Protein AF-A0A429MIJ8-F1 (afdb_monomer_lite)

Foldseek 3Di:
DDPDPDDWAEEEEAEDDPDPVLQVVSVVVCVVCVVVNHQYEYEPRNVVSYPDPDHHYDHPVVSVVPGPYYDYRDDPVSVD

Radius of gyration: 13.02 Å; chains: 1; bounding box: 28×37×33 Å

Sequence (80 aa):
MQISHKSFRNVGLIGRPDKSSVVETLCLIHDHLLSLGLNPIFDQETAELVPYDHAQVVSRHLLGEVADLVIVVGGDGSLL

InterPro domains:
  IPR016064 NAD kinase/diacylglycerol kinase-like domain superfamily [SSF111331] (10-80)
  IPR017438 Inorganic polyphosphate/ATP-NAD kinase, N-terminal [G3DSA:3.40.50.10330] (4-80)

Secondary structure (DSSP, 8-state):
---------EEEEEE-TT-HHHHHHHHHHHHHHHHTT-EEEEEHHHHTTS--TT-EEE-HHHHHHH-SEEEEES-GGGT-

Structure (mmCIF, N/CA/C/O backbone):
data_AF-A0A429MIJ8-F1
#
_entry.id   AF-A0A429MIJ8-F1
#
loop_
_atom_site.group_PDB
_atom_site.id
_atom_site.type_symbol
_atom_site.label_atom_id
_atom_site.label_alt_id
_atom_site.label_comp_id
_atom_site.label_asym_id
_atom_site.label_entity_id
_atom_site.label_seq_id
_atom_site.pdbx_PDB_ins_code
_atom_site.Cartn_x
_atom_site.Cartn_y
_atom_site.Cartn_z
_atom_site.occupancy
_atom_site.B_iso_or_equiv
_atom_site.auth_seq_id
_atom_site.auth_comp_id
_atom_site.auth_asym_id
_atom_site.auth_atom_id
_atom_site.pdbx_PDB_model_num
ATOM 1 N N . MET A 1 1 ? -15.896 24.606 20.713 1.00 41.03 1 MET A N 1
ATOM 2 C CA . MET A 1 1 ? -16.037 23.439 19.816 1.00 41.03 1 MET A CA 1
ATOM 3 C C . MET A 1 1 ? -14.817 22.566 20.014 1.00 41.03 1 MET A C 1
ATOM 5 O O . MET A 1 1 ? -13.716 23.030 19.759 1.00 41.03 1 MET A O 1
ATOM 9 N N . GLN A 1 2 ? -14.993 21.364 20.552 1.00 43.84 2 GLN A N 1
ATOM 10 C CA . GLN A 1 2 ? -13.896 20.416 20.718 1.00 43.84 2 GLN A CA 1
ATOM 11 C C . GLN A 1 2 ? -13.764 19.647 19.405 1.00 43.84 2 GLN A C 1
ATOM 13 O O . GLN A 1 2 ? -14.692 18.942 19.013 1.00 43.84 2 GLN A O 1
ATOM 18 N N . ILE A 1 3 ? -12.661 19.852 18.686 1.00 50.69 3 ILE A N 1
ATOM 19 C CA . ILE A 1 3 ? -12.357 19.061 17.494 1.00 50.69 3 ILE A CA 1
ATOM 20 C C . ILE A 1 3 ? -12.072 17.643 17.993 1.00 50.69 3 ILE A C 1
ATOM 22 O O . ILE A 1 3 ? -11.073 17.401 18.664 1.00 50.69 3 ILE A O 1
ATOM 26 N N . SER A 1 4 ? -12.992 16.714 17.740 1.00 56.34 4 SER A N 1
ATOM 27 C CA . SER A 1 4 ? -12.725 15.291 17.929 1.00 56.34 4 SER A CA 1
ATOM 28 C C . SER A 1 4 ? -11.763 14.868 16.820 1.00 56.34 4 SER A C 1
ATOM 30 O O . SER A 1 4 ? -12.080 15.028 15.641 1.00 56.34 4 SER A O 1
ATOM 32 N N . HIS A 1 5 ? -10.567 14.400 17.181 1.00 60.09 5 HIS A N 1
ATOM 33 C CA . HIS A 1 5 ? -9.613 13.864 16.214 1.00 60.09 5 HIS A CA 1
ATOM 34 C C . HIS A 1 5 ? -10.237 12.634 15.549 1.00 60.09 5 HIS A C 1
ATOM 36 O O . HIS A 1 5 ? -10.381 11.585 16.177 1.00 60.09 5 HIS A O 1
ATOM 42 N N . LYS A 1 6 ? -10.651 12.767 14.286 1.00 65.94 6 LYS A N 1
ATOM 43 C CA . LYS A 1 6 ? -11.154 11.638 13.507 1.00 65.94 6 LYS A CA 1
ATOM 44 C C . LYS A 1 6 ? -9.965 10.709 13.245 1.00 65.94 6 LYS A C 1
ATOM 46 O O . LYS A 1 6 ? -9.028 11.099 12.557 1.00 65.94 6 LYS A O 1
ATOM 51 N N . SER A 1 7 ? -9.970 9.521 13.846 1.00 83.06 7 SER A N 1
ATOM 52 C CA . SER A 1 7 ? -8.964 8.498 13.548 1.00 83.06 7 SER A CA 1
ATOM 53 C C . SER A 1 7 ? -9.182 7.981 12.132 1.00 83.06 7 SER A C 1
ATOM 55 O O . SER A 1 7 ? -10.323 7.693 11.764 1.00 83.06 7 SER A O 1
ATOM 57 N N . PHE A 1 8 ? -8.102 7.825 11.369 1.00 92.88 8 PHE A N 1
ATOM 58 C CA . PHE A 1 8 ? -8.126 7.080 10.113 1.00 92.88 8 PHE A CA 1
ATOM 59 C C . PHE A 1 8 ? -8.561 5.636 10.387 1.00 92.88 8 PHE A C 1
ATOM 61 O O . PHE A 1 8 ? -8.198 5.071 11.424 1.00 92.88 8 PHE A O 1
ATOM 68 N N . ARG A 1 9 ? -9.357 5.058 9.483 1.00 94.88 9 ARG A N 1
ATOM 69 C CA . ARG A 1 9 ? -9.747 3.642 9.513 1.00 94.88 9 ARG A CA 1
ATOM 70 C C . ARG A 1 9 ? -9.422 2.959 8.197 1.00 94.88 9 ARG A C 1
ATOM 72 O O . ARG A 1 9 ? -8.809 1.901 8.218 1.00 94.88 9 ARG A O 1
ATOM 79 N N . ASN A 1 10 ? -9.798 3.575 7.081 1.00 97.00 10 ASN A N 1
ATOM 80 C CA . ASN A 1 10 ? -9.550 3.052 5.744 1.00 97.00 10 ASN A CA 1
ATOM 81 C C . ASN A 1 10 ? -8.335 3.753 5.137 1.00 97.00 10 ASN A C 1
ATOM 83 O O . ASN A 1 10 ? -8.345 4.975 4.975 1.00 97.00 10 ASN A O 1
ATOM 87 N N . VAL A 1 11 ? -7.295 2.992 4.803 1.00 97.88 11 VAL A N 1
ATOM 88 C CA . VAL A 1 11 ? -6.038 3.529 4.274 1.00 97.88 11 VAL A CA 1
ATOM 89 C C . VAL A 1 11 ? -5.799 2.974 2.877 1.00 97.88 11 VAL A C 1
ATOM 91 O O . VAL A 1 11 ? -5.557 1.784 2.706 1.00 97.88 11 VAL A O 1
ATOM 94 N N . GLY A 1 12 ? -5.873 3.835 1.870 1.00 97.75 12 GLY A N 1
ATOM 95 C CA . GLY A 1 12 ? -5.571 3.472 0.494 1.00 97.75 12 GLY A CA 1
ATOM 96 C C . GLY A 1 12 ? -4.073 3.294 0.274 1.00 97.75 12 GLY A C 1
ATOM 97 O O . GLY A 1 12 ? -3.285 4.111 0.743 1.00 97.75 12 GLY A O 1
ATOM 98 N N . LEU A 1 13 ? -3.678 2.256 -0.455 1.00 96.94 13 LEU A N 1
ATOM 99 C 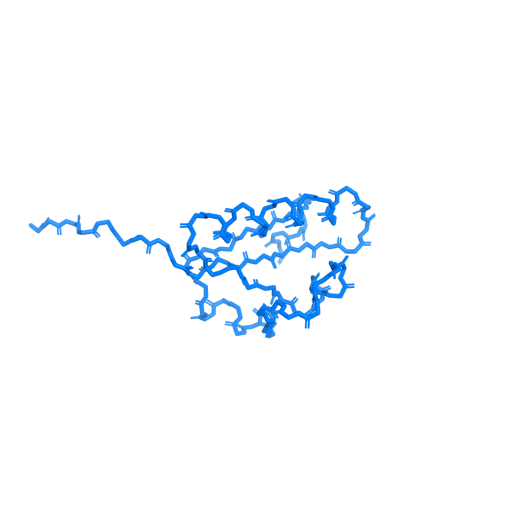CA . LEU A 1 13 ? -2.298 1.969 -0.832 1.00 96.94 13 LEU A CA 1
ATOM 100 C C . LEU A 1 13 ? -2.171 1.987 -2.352 1.00 96.94 13 LEU A C 1
ATOM 102 O O . LEU A 1 13 ? -2.884 1.268 -3.052 1.00 96.94 13 LEU A O 1
ATOM 106 N N . ILE A 1 14 ? -1.251 2.815 -2.842 1.00 94.25 14 ILE A N 1
ATOM 107 C CA . ILE A 1 14 ? -0.954 2.976 -4.265 1.00 94.25 14 ILE A CA 1
ATOM 108 C C . ILE A 1 14 ? 0.547 2.795 -4.483 1.00 94.25 14 ILE A C 1
ATOM 110 O O . ILE A 1 14 ? 1.350 3.423 -3.796 1.00 94.25 14 ILE A O 1
ATOM 114 N N . GLY A 1 15 ? 0.936 2.011 -5.481 1.00 90.81 15 GLY A N 1
ATOM 115 C CA . GLY A 1 15 ? 2.299 1.958 -6.002 1.00 90.81 15 GLY A CA 1
ATOM 116 C C . GLY A 1 15 ? 2.317 1.917 -7.524 1.00 90.81 15 GLY A C 1
ATOM 117 O O . GLY A 1 15 ? 1.271 1.845 -8.164 1.00 90.81 15 GLY A O 1
ATOM 118 N N . ARG A 1 16 ? 3.514 1.994 -8.118 1.00 81.00 16 ARG A N 1
ATOM 119 C CA . ARG A 1 16 ? 3.695 1.811 -9.565 1.00 81.00 16 ARG A CA 1
ATOM 120 C C . ARG A 1 16 ? 4.584 0.611 -9.911 1.00 81.00 16 ARG A C 1
ATOM 122 O O . ARG A 1 16 ? 5.459 0.270 -9.111 1.00 81.00 16 ARG A O 1
ATOM 129 N N . PRO A 1 17 ? 4.377 -0.017 -11.089 1.00 66.62 17 PRO A N 1
ATOM 130 C CA . PRO A 1 17 ? 4.968 -1.317 -11.442 1.00 66.62 17 PRO A CA 1
ATOM 131 C C . PRO A 1 17 ? 6.474 -1.333 -11.756 1.00 66.62 17 PRO A C 1
ATOM 133 O O . PRO A 1 17 ? 6.991 -2.325 -12.255 1.00 66.62 17 PRO A O 1
ATOM 136 N N . ASP A 1 18 ? 7.213 -0.258 -11.528 1.00 67.56 18 ASP A N 1
ATOM 137 C CA . ASP A 1 18 ? 8.522 -0.043 -12.144 1.00 67.56 18 ASP A CA 1
ATOM 138 C C . ASP A 1 18 ? 9.726 -0.384 -11.246 1.00 67.56 18 ASP A C 1
ATOM 140 O O . ASP A 1 18 ? 10.864 -0.377 -11.724 1.00 67.56 18 ASP A O 1
ATOM 144 N N . LYS A 1 19 ? 9.518 -0.728 -9.963 1.00 68.62 19 LYS A N 1
ATOM 145 C CA . LYS A 1 19 ? 10.605 -1.106 -9.035 1.00 68.62 19 LYS A CA 1
ATOM 146 C C . LYS A 1 19 ? 10.187 -2.186 -8.035 1.00 68.62 19 LYS A C 1
ATOM 148 O O . LYS A 1 19 ? 9.252 -1.989 -7.266 1.00 68.62 19 LYS A O 1
ATOM 153 N N . SER A 1 20 ? 10.961 -3.270 -7.944 1.00 73.12 20 SER A N 1
ATOM 154 C CA . SER A 1 20 ? 10.764 -4.339 -6.945 1.00 73.12 20 SER A CA 1
ATOM 155 C C . SER A 1 20 ? 10.744 -3.826 -5.498 1.00 73.12 20 SER A C 1
ATOM 157 O O . SER A 1 20 ? 9.999 -4.342 -4.671 1.00 73.12 20 SER A O 1
ATOM 159 N N . SER A 1 21 ? 11.489 -2.755 -5.204 1.00 83.62 21 SER A N 1
ATOM 160 C CA . SER A 1 21 ? 11.511 -2.112 -3.884 1.00 83.62 21 SER A CA 1
ATOM 161 C C . SER A 1 21 ? 10.168 -1.492 -3.470 1.00 83.62 21 SER A C 1
ATOM 163 O O . SER A 1 21 ? 9.903 -1.334 -2.279 1.00 83.62 21 SER A O 1
ATOM 165 N N . VAL A 1 22 ? 9.315 -1.117 -4.433 1.00 88.19 22 VAL A N 1
ATOM 166 C CA . VAL A 1 22 ? 7.971 -0.580 -4.154 1.00 88.19 22 VAL A CA 1
ATOM 167 C C . VAL A 1 22 ? 7.074 -1.682 -3.605 1.00 88.19 22 VAL A C 1
ATOM 169 O O . VAL A 1 22 ? 6.383 -1.452 -2.619 1.00 88.19 22 VAL A O 1
ATOM 172 N N . VAL A 1 23 ? 7.140 -2.884 -4.182 1.00 91.12 23 VAL A N 1
ATOM 173 C CA . VAL A 1 23 ? 6.346 -4.040 -3.739 1.00 91.12 23 VAL A CA 1
ATOM 174 C C . VAL A 1 23 ? 6.685 -4.421 -2.304 1.00 91.12 23 VAL A C 1
ATOM 176 O O . VAL A 1 23 ? 5.790 -4.533 -1.475 1.00 91.12 23 VAL A O 1
ATOM 179 N N . GLU A 1 24 ? 7.975 -4.545 -1.986 1.00 92.62 24 GLU A N 1
ATOM 180 C CA . GLU A 1 24 ? 8.421 -4.847 -0.620 1.00 92.62 24 GLU A CA 1
ATOM 181 C C . GLU A 1 24 ? 7.897 -3.810 0.384 1.00 92.62 24 GLU A C 1
ATOM 183 O O . GLU A 1 24 ? 7.346 -4.161 1.427 1.00 92.62 24 GLU A O 1
ATOM 188 N N . THR A 1 25 ? 7.991 -2.525 0.033 1.00 93.88 25 THR A N 1
ATOM 189 C CA . THR A 1 25 ? 7.501 -1.434 0.883 1.00 93.88 25 THR A CA 1
ATOM 190 C C . THR A 1 25 ? 5.979 -1.476 1.052 1.00 93.88 25 THR A C 1
ATOM 192 O O . THR A 1 25 ? 5.484 -1.278 2.160 1.00 93.88 25 THR A O 1
ATOM 195 N N . LEU A 1 26 ? 5.225 -1.759 -0.016 1.00 95.62 26 LEU A N 1
ATOM 196 C CA . LEU A 1 26 ? 3.767 -1.902 0.040 1.00 95.62 26 LEU A CA 1
ATOM 197 C C . LEU A 1 26 ? 3.343 -3.041 0.968 1.00 95.62 26 LEU A C 1
ATOM 199 O O . LEU A 1 26 ? 2.438 -2.839 1.774 1.00 95.62 26 LEU A O 1
ATOM 203 N N . CYS A 1 27 ? 4.009 -4.197 0.896 1.00 95.75 27 CYS A N 1
ATOM 204 C CA . CYS A 1 27 ? 3.722 -5.328 1.778 1.00 95.75 27 CYS A CA 1
ATOM 205 C C . CYS A 1 27 ? 3.987 -4.980 3.249 1.00 95.75 27 CYS A C 1
ATOM 207 O O . CYS A 1 27 ? 3.133 -5.192 4.108 1.00 95.75 27 CYS A O 1
ATOM 209 N N . LEU A 1 28 ? 5.135 -4.354 3.537 1.00 96.88 28 LEU A N 1
ATOM 210 C CA . LEU A 1 28 ? 5.479 -3.918 4.895 1.00 96.88 28 LEU A CA 1
ATOM 211 C C . LEU A 1 28 ? 4.452 -2.929 5.460 1.00 96.88 28 LEU A C 1
ATOM 213 O O . LEU A 1 28 ? 4.051 -3.045 6.618 1.00 96.88 28 LEU A O 1
ATOM 217 N N . ILE A 1 29 ? 4.012 -1.962 4.650 1.00 97.38 29 ILE A N 1
ATOM 218 C CA . ILE A 1 29 ? 2.998 -0.988 5.062 1.00 97.38 29 ILE A CA 1
ATOM 219 C C . ILE A 1 29 ? 1.652 -1.680 5.282 1.00 97.38 29 ILE A C 1
ATOM 221 O O . ILE A 1 29 ? 1.025 -1.454 6.313 1.00 97.38 29 ILE A O 1
ATOM 225 N N . HIS A 1 30 ? 1.215 -2.527 4.352 1.00 97.88 30 HIS A N 1
ATOM 226 C CA . HIS A 1 30 ? -0.038 -3.270 4.459 1.00 97.88 30 HIS A CA 1
ATOM 227 C C . HIS A 1 30 ? -0.115 -4.077 5.761 1.00 97.88 30 HIS A C 1
ATOM 229 O O . HIS A 1 30 ? -1.052 -3.903 6.543 1.00 97.88 30 HIS A O 1
ATOM 235 N N . ASP A 1 31 ? 0.900 -4.896 6.038 1.00 97.56 31 ASP A N 1
ATOM 236 C CA . ASP A 1 31 ? 0.924 -5.757 7.222 1.00 97.56 31 ASP A CA 1
ATOM 237 C C . ASP A 1 31 ? 0.999 -4.933 8.513 1.00 97.56 31 ASP A C 1
ATOM 239 O O . ASP A 1 31 ? 0.351 -5.255 9.514 1.00 97.56 31 ASP A O 1
ATOM 243 N N . HIS A 1 32 ? 1.733 -3.816 8.485 1.00 97.75 32 HIS A N 1
ATOM 244 C CA . HIS A 1 32 ? 1.778 -2.899 9.615 1.00 97.75 32 HIS A CA 1
ATOM 245 C C . HIS A 1 32 ? 0.408 -2.265 9.893 1.00 97.75 32 HIS A C 1
ATOM 247 O O . HIS A 1 32 ? -0.031 -2.250 11.043 1.00 97.75 32 HIS A O 1
ATOM 253 N N . LEU A 1 33 ? -0.302 -1.797 8.862 1.00 96.88 33 LEU A N 1
ATOM 254 C CA . LEU A 1 33 ? -1.641 -1.215 9.000 1.00 96.88 33 LEU A CA 1
ATOM 255 C C . LEU A 1 33 ? -2.642 -2.230 9.565 1.00 96.88 33 LEU A C 1
ATOM 257 O O . LEU A 1 33 ? -3.390 -1.890 10.483 1.00 96.88 33 LEU A O 1
ATOM 261 N N . LEU A 1 34 ? -2.601 -3.484 9.100 1.00 96.50 34 LEU A N 1
ATOM 262 C CA . LEU A 1 34 ? -3.401 -4.564 9.684 1.00 96.50 34 LEU A CA 1
ATOM 263 C C . LEU A 1 34 ? -3.071 -4.783 11.165 1.00 96.50 34 LEU A C 1
ATOM 265 O O . LEU A 1 34 ? -3.982 -4.912 11.982 1.00 96.50 34 LEU A O 1
ATOM 269 N N . SER A 1 35 ? -1.786 -4.769 11.540 1.00 96.88 35 SER A N 1
ATOM 270 C CA . SER A 1 35 ? -1.370 -4.928 12.944 1.00 96.88 35 SER A CA 1
ATOM 271 C C . SER A 1 35 ? -1.880 -3.809 13.864 1.00 96.88 35 SER A C 1
ATOM 273 O O . SER A 1 35 ? -2.088 -4.032 15.055 1.00 96.88 35 SER A O 1
ATOM 275 N N . LEU A 1 36 ? -2.130 -2.618 13.307 1.00 94.88 36 LEU A N 1
ATOM 276 C CA . LEU A 1 36 ? -2.717 -1.471 14.004 1.00 94.88 36 LEU A CA 1
ATOM 277 C C . LEU A 1 36 ? -4.257 -1.519 14.060 1.00 94.88 36 LEU A C 1
ATOM 279 O O . LEU A 1 36 ? -4.872 -0.631 14.651 1.00 94.88 36 LEU A O 1
ATOM 283 N N . GLY A 1 37 ? -4.888 -2.531 13.455 1.00 95.25 37 GLY A N 1
ATOM 284 C CA . GLY A 1 37 ? -6.345 -2.647 13.344 1.00 95.25 37 GLY A CA 1
ATOM 285 C C . GLY A 1 37 ? -6.965 -1.690 12.322 1.00 95.25 37 GLY A C 1
ATOM 286 O O . GLY A 1 37 ? -8.141 -1.343 12.446 1.00 95.25 37 GLY A O 1
ATOM 287 N N . LEU A 1 38 ? -6.176 -1.230 11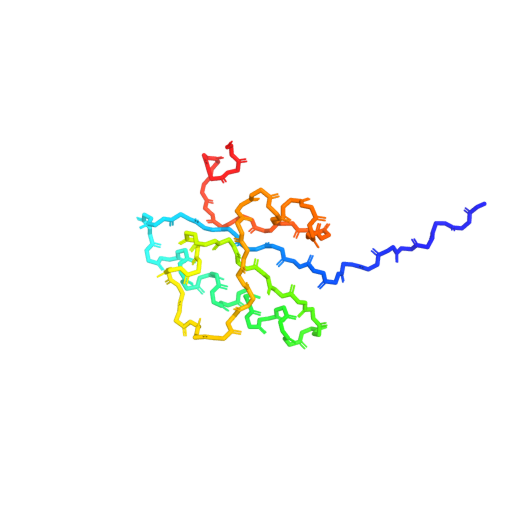.348 1.00 96.44 38 LEU A N 1
ATOM 288 C CA . LEU A 1 38 ? -6.635 -0.404 10.232 1.00 96.44 38 LEU A CA 1
ATOM 289 C C . LEU A 1 38 ? -6.999 -1.280 9.028 1.00 96.44 38 LEU A C 1
ATOM 291 O O . LEU A 1 38 ? -6.596 -2.438 8.938 1.00 96.44 38 LEU A O 1
ATOM 295 N N . ASN A 1 39 ? -7.741 -0.700 8.086 1.00 97.56 39 ASN A N 1
ATOM 296 C CA . ASN A 1 39 ? -8.210 -1.363 6.874 1.00 97.56 39 ASN A CA 1
ATOM 297 C C . ASN A 1 39 ? -7.405 -0.858 5.664 1.00 97.56 39 ASN A C 1
ATOM 299 O O . ASN A 1 39 ? -7.767 0.174 5.087 1.00 97.56 39 ASN A O 1
ATOM 303 N N . PRO A 1 40 ? -6.301 -1.522 5.283 1.00 97.94 40 PRO A N 1
ATOM 304 C CA . PRO A 1 40 ? -5.602 -1.210 4.049 1.00 97.94 40 PRO A CA 1
ATOM 305 C C . PRO A 1 40 ? -6.429 -1.633 2.829 1.00 97.94 40 PRO A C 1
ATOM 307 O O . PRO A 1 40 ? -7.028 -2.708 2.804 1.00 97.94 40 PRO A O 1
ATOM 310 N N . ILE A 1 41 ? -6.459 -0.771 1.815 1.00 98.31 41 ILE A N 1
ATOM 311 C CA . ILE A 1 41 ? -7.209 -0.971 0.573 1.00 98.31 41 ILE A CA 1
ATOM 312 C C . ILE A 1 41 ? -6.278 -0.665 -0.595 1.00 98.31 41 ILE A C 1
ATOM 314 O O . ILE A 1 41 ? -5.773 0.449 -0.698 1.00 98.31 41 ILE A O 1
ATOM 318 N N . PHE A 1 42 ? -6.066 -1.613 -1.497 1.00 97.50 42 PHE A N 1
ATOM 319 C CA . PHE A 1 42 ? -5.310 -1.359 -2.721 1.00 97.50 42 PHE A CA 1
ATOM 320 C C . PHE A 1 42 ? -6.224 -0.841 -3.829 1.00 97.50 42 PHE A C 1
ATOM 322 O O . PHE A 1 42 ? -7.404 -1.203 -3.908 1.00 97.50 42 PHE A O 1
ATOM 329 N N . ASP A 1 43 ? -5.677 -0.030 -4.732 1.00 94.88 43 ASP A N 1
ATOM 330 C CA . ASP A 1 43 ? -6.272 0.049 -6.061 1.00 94.88 43 ASP A CA 1
ATOM 331 C C . ASP A 1 43 ? -5.922 -1.199 -6.888 1.00 94.88 43 ASP A C 1
ATOM 333 O O . ASP A 1 43 ? -4.955 -1.900 -6.593 1.00 94.88 43 ASP A O 1
ATOM 337 N N . GLN A 1 44 ? -6.704 -1.459 -7.933 1.00 94.50 44 GLN A N 1
ATOM 338 C CA . GLN A 1 44 ? -6.548 -2.629 -8.802 1.00 94.50 44 GLN A CA 1
ATOM 339 C C . GLN A 1 44 ? -5.127 -2.820 -9.349 1.00 94.50 44 GLN A C 1
ATOM 341 O O . GLN A 1 44 ? -4.601 -3.921 -9.227 1.00 94.50 44 GLN A O 1
ATOM 346 N N . GLU A 1 45 ? -4.487 -1.777 -9.889 1.00 91.44 45 GLU A N 1
ATOM 347 C CA . GLU A 1 45 ? -3.145 -1.924 -10.475 1.00 91.44 45 GLU A CA 1
ATOM 348 C C . GLU A 1 45 ? -2.105 -2.248 -9.401 1.00 91.44 45 GLU A C 1
ATOM 350 O O . GLU A 1 45 ? -1.230 -3.083 -9.607 1.00 91.44 45 GLU A O 1
ATOM 355 N N . THR A 1 46 ? -2.214 -1.627 -8.224 1.00 92.94 46 THR A N 1
ATOM 356 C CA . THR A 1 46 ? -1.305 -1.908 -7.105 1.00 92.94 46 THR A CA 1
ATOM 357 C C . THR A 1 46 ? -1.516 -3.311 -6.539 1.00 92.94 46 THR A C 1
ATOM 359 O O . THR A 1 46 ? -0.546 -3.967 -6.162 1.00 92.94 46 THR A O 1
ATOM 362 N N . ALA A 1 47 ? -2.763 -3.785 -6.490 1.00 95.19 47 ALA A N 1
ATOM 363 C CA . ALA A 1 47 ? -3.098 -5.110 -5.980 1.00 95.19 47 ALA A CA 1
ATOM 364 C C . ALA A 1 47 ? -2.444 -6.235 -6.798 1.00 95.19 47 ALA A C 1
ATOM 366 O O . ALA A 1 47 ? -2.049 -7.247 -6.229 1.00 95.19 47 ALA A O 1
ATOM 367 N N . GLU A 1 48 ? -2.269 -6.042 -8.108 1.00 92.62 48 GLU A N 1
ATOM 368 C CA . GLU A 1 48 ? -1.590 -7.003 -8.990 1.00 92.62 48 GLU A CA 1
ATOM 369 C C . GLU A 1 48 ? -0.089 -7.151 -8.688 1.00 92.62 48 GLU A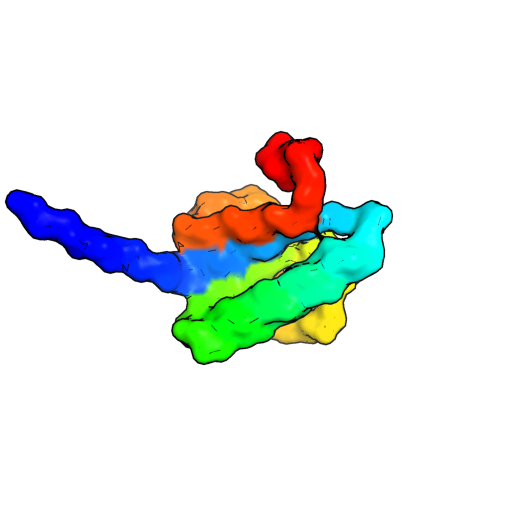 C 1
ATOM 371 O O . GLU A 1 48 ? 0.533 -8.138 -9.081 1.00 92.62 48 GLU A O 1
ATOM 376 N N . LEU A 1 49 ? 0.508 -6.183 -7.985 1.00 90.31 49 LEU A N 1
ATOM 377 C CA . LEU A 1 49 ? 1.935 -6.181 -7.662 1.00 90.31 49 LEU A CA 1
ATOM 378 C C . LEU A 1 49 ? 2.259 -6.946 -6.373 1.00 90.31 49 LEU A C 1
ATOM 380 O O . LEU A 1 49 ? 3.416 -7.307 -6.159 1.00 90.31 49 LEU A O 1
ATOM 384 N N . VAL A 1 50 ? 1.272 -7.149 -5.499 1.00 92.88 50 VAL A N 1
ATOM 385 C CA . VAL A 1 50 ? 1.457 -7.668 -4.137 1.00 92.88 50 VAL A CA 1
ATOM 386 C C . VAL A 1 50 ? 0.910 -9.096 -3.998 1.00 92.88 50 VAL A C 1
ATOM 388 O O . VAL A 1 50 ? -0.064 -9.454 -4.655 1.00 92.88 50 VAL A O 1
ATOM 391 N N . PRO A 1 51 ? 1.496 -9.945 -3.135 1.00 94.56 51 PRO A N 1
ATOM 392 C CA . PRO A 1 51 ? 1.157 -11.365 -3.052 1.00 94.56 51 PRO A CA 1
ATOM 393 C C . PRO A 1 51 ? -0.036 -11.638 -2.113 1.00 94.56 51 PRO A C 1
ATOM 395 O O . PRO A 1 51 ? 0.037 -12.532 -1.270 1.00 94.56 51 PRO A O 1
ATOM 398 N N . TYR A 1 52 ? -1.114 -10.852 -2.203 1.00 94.81 52 TYR A N 1
ATOM 399 C CA . TYR A 1 52 ? -2.267 -10.968 -1.299 1.00 94.81 52 TYR A CA 1
ATOM 400 C C . TYR A 1 52 ? -3.546 -11.396 -2.031 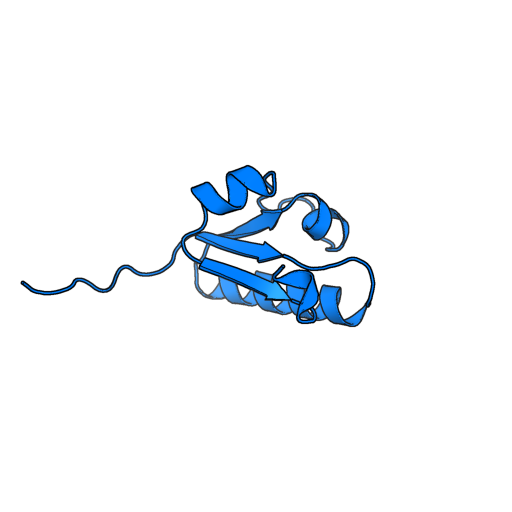1.00 94.81 52 TYR A C 1
ATOM 402 O O . TYR A 1 52 ? -4.194 -10.589 -2.691 1.00 94.81 52 TYR A O 1
ATOM 410 N N . ASP A 1 53 ? -3.980 -12.640 -1.814 1.00 87.75 53 ASP A N 1
ATOM 411 C CA . ASP A 1 53 ? -5.181 -13.205 -2.458 1.00 87.75 53 ASP A CA 1
ATOM 412 C C . ASP A 1 53 ? -6.512 -12.643 -1.917 1.00 87.75 53 ASP A C 1
ATOM 414 O O . ASP A 1 53 ? -7.564 -12.766 -2.549 1.00 87.75 53 ASP A O 1
ATOM 418 N N . HIS A 1 54 ? -6.497 -12.058 -0.716 1.00 89.00 54 HIS A N 1
ATOM 419 C CA . HIS A 1 54 ? -7.697 -11.614 0.008 1.00 89.00 54 HIS A CA 1
ATOM 420 C C . HIS A 1 54 ? -7.611 -10.164 0.495 1.00 89.00 54 HIS A C 1
ATOM 422 O O . HIS A 1 54 ? -8.326 -9.777 1.421 1.00 89.00 54 HIS A O 1
ATOM 428 N N . ALA A 1 55 ? -6.737 -9.355 -0.107 1.00 94.62 55 ALA A N 1
ATOM 429 C CA . ALA A 1 55 ? -6.697 -7.932 0.199 1.00 94.62 55 ALA A CA 1
ATOM 430 C C . ALA A 1 55 ? -7.973 -7.226 -0.286 1.00 94.62 55 ALA A C 1
ATOM 432 O O . ALA A 1 55 ? -8.615 -7.640 -1.255 1.00 94.62 55 ALA A O 1
ATOM 433 N N . GLN A 1 56 ? -8.344 -6.133 0.381 1.00 97.38 56 GLN A N 1
ATOM 434 C CA . GLN A 1 56 ? -9.430 -5.291 -0.099 1.00 97.38 56 GLN A CA 1
ATOM 435 C C . GLN A 1 56 ? -8.941 -4.490 -1.308 1.00 97.38 56 GLN A C 1
ATOM 437 O O . GLN A 1 56 ? -7.972 -3.740 -1.208 1.00 97.38 56 GLN A O 1
ATOM 442 N N . VAL A 1 57 ? -9.623 -4.641 -2.443 1.00 97.69 57 VAL A N 1
ATOM 443 C CA . VAL A 1 57 ? -9.250 -3.999 -3.709 1.00 97.69 57 VAL A CA 1
ATOM 444 C C . VAL A 1 57 ? -10.435 -3.222 -4.264 1.00 97.69 57 VAL A C 1
ATOM 446 O O . VAL A 1 57 ? -11.560 -3.724 -4.299 1.00 97.69 57 VAL A O 1
ATOM 449 N N . VAL A 1 58 ? -10.188 -1.996 -4.715 1.00 97.75 58 VAL A N 1
ATOM 450 C CA . VAL A 1 58 ? -11.190 -1.139 -5.365 1.00 97.75 58 VAL A CA 1
ATOM 451 C C . VAL A 1 58 ? -10.609 -0.472 -6.612 1.00 97.75 58 VAL A C 1
ATOM 453 O O . VAL A 1 58 ? -9.402 -0.482 -6.837 1.00 97.75 58 VAL A O 1
ATOM 456 N N . SER A 1 59 ? -11.454 0.129 -7.450 1.00 95.81 59 SER A N 1
ATOM 457 C CA . SER A 1 59 ? -10.949 0.987 -8.528 1.00 95.81 59 SER A CA 1
ATOM 458 C C . SER A 1 59 ? -10.282 2.238 -7.947 1.00 95.81 59 SER A C 1
ATOM 460 O O . SER A 1 59 ? -10.668 2.715 -6.879 1.00 95.81 59 SER A O 1
ATOM 462 N N . ARG A 1 60 ? -9.326 2.829 -8.675 1.00 91.75 60 ARG A N 1
ATOM 463 C CA . ARG A 1 60 ? -8.658 4.080 -8.268 1.00 91.75 60 ARG A CA 1
ATOM 464 C C . ARG A 1 60 ? -9.654 5.197 -7.929 1.00 91.75 60 ARG A C 1
ATOM 466 O O . ARG A 1 60 ? -9.458 5.916 -6.956 1.00 91.75 60 ARG A O 1
ATOM 473 N N . HIS A 1 61 ? -10.729 5.323 -8.710 1.00 93.38 61 HIS A N 1
ATOM 474 C CA . HIS A 1 61 ? -11.776 6.315 -8.465 1.00 93.38 61 HIS A CA 1
ATOM 475 C C . HIS A 1 61 ? -12.501 6.060 -7.138 1.00 93.38 61 HIS A C 1
ATOM 477 O O . HIS A 1 61 ? -12.619 6.966 -6.322 1.00 93.38 61 HIS A O 1
ATOM 483 N N . LEU A 1 62 ? -12.919 4.814 -6.888 1.00 96.38 62 LEU A N 1
ATOM 484 C CA . LEU A 1 62 ? -13.602 4.456 -5.647 1.00 96.38 62 LEU A CA 1
ATOM 485 C C . LEU A 1 62 ? -12.675 4.573 -4.430 1.00 96.38 62 LEU A C 1
ATOM 487 O O . LEU A 1 62 ? -13.144 4.926 -3.353 1.00 96.38 62 LEU A O 1
ATOM 491 N N . LEU A 1 63 ? -11.368 4.335 -4.593 1.00 96.06 63 LEU A N 1
ATOM 492 C CA . LEU A 1 63 ? -10.385 4.500 -3.521 1.00 96.06 63 LEU A CA 1
ATOM 493 C C . LEU A 1 63 ? -10.422 5.915 -2.925 1.00 96.06 63 LEU A C 1
ATOM 495 O O . LEU A 1 63 ? -10.388 6.055 -1.705 1.00 96.06 63 LEU A O 1
ATOM 499 N N . GLY A 1 64 ? -10.555 6.942 -3.772 1.00 92.69 64 GLY A N 1
ATOM 500 C CA . GLY A 1 64 ? -10.668 8.340 -3.343 1.00 92.69 64 GLY A CA 1
ATOM 501 C C . GLY A 1 64 ? -11.954 8.665 -2.576 1.00 92.69 64 GLY A C 1
ATOM 502 O O . GLY A 1 64 ? -11.971 9.615 -1.802 1.00 92.69 64 GLY A O 1
ATOM 503 N N . GLU A 1 65 ? -13.004 7.861 -2.746 1.00 96.12 65 GLU A N 1
ATOM 504 C CA . GLU A 1 65 ? -14.283 8.029 -2.046 1.00 96.12 65 GLU A CA 1
ATOM 505 C C . GLU A 1 65 ? -14.324 7.285 -0.701 1.00 96.12 65 GLU A C 1
ATOM 507 O O . GLU A 1 65 ? -15.042 7.691 0.213 1.00 96.12 65 GLU A O 1
ATOM 512 N N . VAL A 1 66 ? -13.586 6.174 -0.568 1.00 95.69 66 VAL A N 1
ATOM 513 C CA . VAL A 1 66 ? -13.690 5.269 0.597 1.00 95.69 66 VAL A CA 1
ATOM 514 C C . VAL A 1 66 ? -12.532 5.370 1.588 1.00 95.69 66 VAL A C 1
ATOM 516 O O . VAL A 1 66 ? -12.681 4.928 2.733 1.00 95.69 66 VAL A O 1
ATOM 519 N N . ALA A 1 67 ? -11.379 5.891 1.162 1.00 96.75 67 ALA A N 1
ATOM 520 C CA . ALA A 1 67 ? -10.197 6.015 2.004 1.00 96.75 67 ALA A CA 1
ATOM 521 C C . ALA A 1 67 ? -10.230 7.311 2.828 1.00 96.75 67 ALA A C 1
ATOM 523 O O . ALA A 1 67 ? -10.537 8.385 2.318 1.00 96.75 67 ALA A O 1
ATOM 524 N N . ASP A 1 68 ? -9.848 7.222 4.102 1.00 96.00 68 ASP A N 1
ATOM 525 C CA . ASP A 1 68 ? -9.630 8.399 4.949 1.00 96.00 68 ASP A CA 1
ATOM 526 C C . ASP A 1 68 ? -8.230 9.008 4.715 1.00 96.00 68 ASP A C 1
ATOM 528 O O . ASP A 1 68 ? -8.004 10.192 4.966 1.00 96.00 68 ASP A O 1
ATOM 532 N N . LEU A 1 69 ? -7.281 8.176 4.270 1.00 95.31 69 LEU A N 1
ATOM 533 C CA . LEU A 1 69 ? -5.888 8.503 3.959 1.00 95.31 69 LEU A CA 1
ATOM 534 C C . LEU A 1 69 ? -5.430 7.643 2.782 1.00 95.31 69 LEU A C 1
ATOM 536 O O . LEU A 1 69 ? -5.745 6.459 2.744 1.00 95.31 69 LEU A O 1
ATOM 540 N N . VAL A 1 70 ? -4.632 8.197 1.871 1.00 95.00 70 VAL A N 1
ATOM 541 C CA . VAL A 1 70 ? -3.947 7.421 0.829 1.00 95.00 70 VAL A CA 1
ATOM 542 C C . VAL A 1 70 ? -2.440 7.547 1.016 1.00 95.00 70 VAL A C 1
ATOM 544 O O . VAL A 1 70 ? -1.914 8.652 1.141 1.00 95.00 70 VAL A O 1
ATOM 547 N N . ILE A 1 71 ? -1.749 6.411 1.030 1.00 94.81 71 ILE A N 1
ATOM 548 C CA . ILE A 1 71 ? -0.294 6.313 1.024 1.00 94.81 71 ILE A CA 1
ATOM 549 C C . ILE A 1 71 ? 0.131 5.907 -0.383 1.00 94.81 71 ILE A C 1
ATOM 551 O O . ILE A 1 71 ? -0.218 4.834 -0.877 1.00 94.81 71 ILE A O 1
ATOM 555 N N . VAL A 1 72 ? 0.906 6.779 -1.015 1.00 92.81 72 VAL A N 1
ATOM 556 C CA . VAL A 1 72 ? 1.512 6.526 -2.319 1.00 92.81 72 VAL A CA 1
ATOM 557 C C . VAL A 1 72 ? 2.968 6.128 -2.104 1.00 92.81 72 VAL A C 1
ATOM 559 O O . VAL A 1 72 ? 3.742 6.880 -1.515 1.00 92.81 72 VAL A O 1
ATOM 562 N N . VAL A 1 73 ? 3.348 4.953 -2.596 1.00 91.00 73 VAL A N 1
ATOM 563 C CA . VAL A 1 73 ? 4.716 4.436 -2.564 1.00 91.00 73 VAL A CA 1
ATOM 564 C C . VAL A 1 73 ? 5.310 4.553 -3.966 1.00 91.00 73 VAL A C 1
ATOM 566 O O . VAL A 1 73 ? 4.941 3.831 -4.891 1.00 91.00 73 VAL A O 1
ATOM 569 N N . GLY A 1 74 ? 6.230 5.497 -4.150 1.00 85.50 74 GLY A N 1
ATOM 570 C CA . GLY A 1 74 ? 6.828 5.784 -5.451 1.00 85.50 74 GLY A CA 1
ATOM 571 C C . GLY A 1 74 ? 7.587 7.108 -5.461 1.00 85.50 74 GLY A C 1
ATOM 572 O O . GLY A 1 74 ? 7.974 7.613 -4.412 1.00 85.50 74 GLY A O 1
ATOM 573 N N . GLY A 1 75 ? 7.823 7.655 -6.655 1.00 77.38 75 GLY A N 1
ATOM 5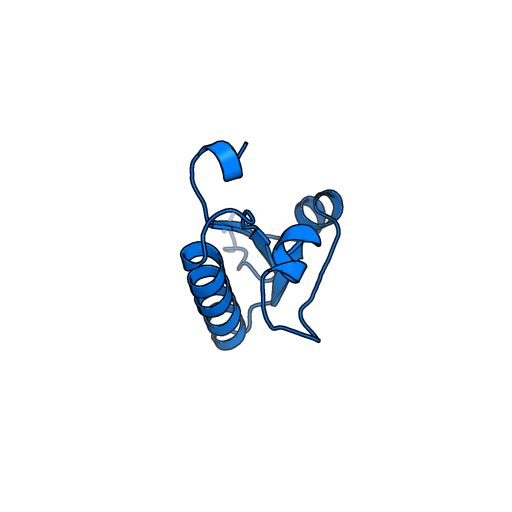74 C CA . GLY A 1 75 ? 8.372 9.007 -6.827 1.00 77.38 75 GLY A CA 1
ATOM 575 C C . GLY A 1 75 ? 7.277 10.054 -7.045 1.00 77.38 75 GLY A C 1
ATOM 576 O O . GLY A 1 75 ? 6.094 9.726 -7.036 1.00 77.38 75 GLY A O 1
ATOM 577 N N . ASP A 1 76 ? 7.669 11.295 -7.336 1.00 76.12 76 ASP A N 1
ATOM 578 C CA . ASP A 1 76 ? 6.736 12.427 -7.490 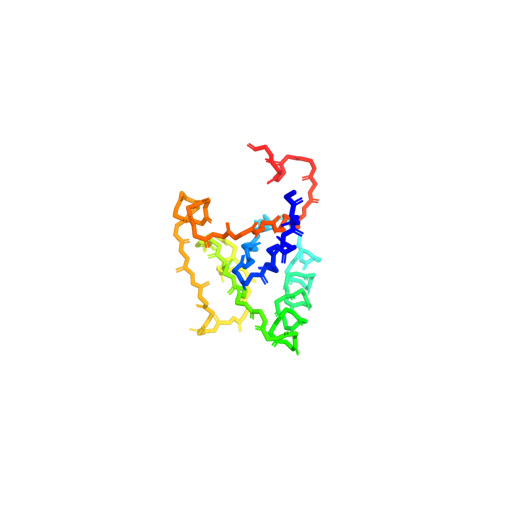1.00 76.12 76 ASP A CA 1
ATOM 579 C C . ASP A 1 76 ? 5.641 12.172 -8.530 1.00 76.12 76 ASP A C 1
ATOM 581 O O . ASP A 1 76 ? 4.476 12.489 -8.314 1.00 76.12 76 ASP A O 1
ATOM 585 N N . GLY A 1 77 ? 5.985 11.515 -9.640 1.00 74.75 77 GLY A N 1
ATOM 586 C CA . GLY A 1 77 ? 4.995 11.196 -10.662 1.00 74.75 77 GLY A CA 1
ATOM 587 C C . GLY A 1 77 ? 3.929 10.196 -10.210 1.00 74.75 77 GLY A C 1
ATOM 588 O O . GLY A 1 77 ? 2.981 10.010 -10.953 1.00 74.75 77 GLY A O 1
ATOM 589 N N . SER A 1 78 ? 4.107 9.479 -9.092 1.00 75.31 78 SER A N 1
ATOM 590 C CA . SER A 1 78 ? 3.124 8.503 -8.594 1.00 75.31 78 SER A CA 1
ATOM 591 C C . SER A 1 78 ? 1.987 9.191 -7.838 1.00 75.31 78 SER A C 1
ATOM 593 O O . SER A 1 78 ? 0.937 8.586 -7.648 1.00 75.31 78 SER A O 1
ATOM 595 N N . LEU A 1 79 ? 2.219 10.428 -7.388 1.00 74.88 79 LEU A N 1
ATOM 596 C CA . LEU A 1 79 ? 1.231 11.265 -6.716 1.00 74.88 79 LEU A CA 1
ATOM 597 C C . LEU A 1 79 ? 0.368 12.064 -7.709 1.00 74.88 79 LEU A C 1
ATOM 599 O O . LEU A 1 79 ? -0.752 12.436 -7.363 1.00 74.88 79 LEU A O 1
ATOM 603 N N . LEU A 1 80 ? 0.912 12.348 -8.898 1.00 67.94 80 LEU A N 1
ATOM 604 C CA . LEU A 1 80 ? 0.258 13.077 -9.992 1.00 67.94 80 LEU A CA 1
ATOM 605 C C . LEU A 1 80 ? -0.693 12.175 -10.785 1.00 67.94 80 LEU A C 1
ATOM 607 O O . LEU A 1 80 ? -1.763 12.689 -11.175 1.00 67.94 80 LEU A O 1
#

Organism: Acinetobacter baumannii (NCBI:txid470)

pLDDT: mean 88.33, std 13.13, range [41.03, 98.31]